Protein AF-A0A1Y5JYN0-F1 (afdb_monomer)

Mean predicted aligned error: 6.88 Å

Secondary structure (DSSP, 8-state):
-EEEETTEEEEEEETTEEEEEEEETTEEEEEE-----

Foldseek 3Di:
DDDPDVQKDWDDDDDPDIWIWGDDPNDIGTPDDPDDD

Radius of gyration: 10.46 Å; Cα contacts (8 Å, |Δi|>4): 54; chains: 1; bounding box: 24×19×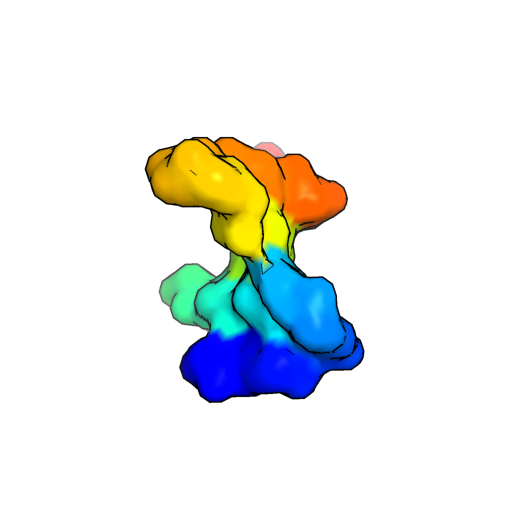25 Å

Nearest PDB structures (foldseek):
  5tsg-assembly1_C-2  TM=5.325E-01  e=8.479E+00  Geobacter metallireducens GS-15

Structure (mmCIF, N/CA/C/O backbone):
data_AF-A0A1Y5JYN0-F1
#
_entry.id   AF-A0A1Y5JYN0-F1
#
loop_
_atom_site.group_PDB
_atom_site.id
_atom_site.type_symbol
_atom_site.label_atom_id
_atom_site.label_alt_id
_atom_site.label_comp_id
_atom_site.label_asym_id
_atom_site.label_entity_id
_atom_site.label_seq_id
_atom_site.pdbx_PDB_ins_code
_atom_site.Cartn_x
_atom_site.Cartn_y
_atom_site.Cartn_z
_atom_site.occupancy
_atom_site.B_iso_or_equiv
_atom_site.auth_seq_id
_atom_site.auth_comp_id
_atom_site.auth_asym_id
_atom_site.auth_atom_id
_atom_site.pdbx_PDB_model_num
ATOM 1 N N . MET A 1 1 ? -1.776 -12.533 -1.999 1.00 60.00 1 MET A N 1
ATOM 2 C CA . MET A 1 1 ? -2.116 -11.652 -0.866 1.00 60.00 1 MET A CA 1
ATOM 3 C C . MET A 1 1 ? -1.472 -12.245 0.371 1.00 60.00 1 MET A C 1
ATOM 5 O O . MET A 1 1 ? -1.748 -13.398 0.671 1.00 60.00 1 MET A O 1
ATOM 9 N N . SER A 1 2 ? -0.545 -11.525 0.999 1.00 59.31 2 SER A N 1
ATOM 10 C CA . SER A 1 2 ? 0.145 -11.973 2.216 1.00 59.31 2 SER A CA 1
ATOM 11 C C . SER A 1 2 ? -0.134 -10.966 3.320 1.00 59.31 2 SER A C 1
ATOM 13 O O . SER A 1 2 ? -0.029 -9.767 3.070 1.00 59.31 2 SER A O 1
ATOM 15 N N . LEU A 1 3 ? -0.487 -11.450 4.510 1.00 58.59 3 LEU A N 1
ATOM 16 C CA . LEU A 1 3 ? -0.628 -10.620 5.706 1.00 58.59 3 LEU A CA 1
ATOM 17 C C . LEU 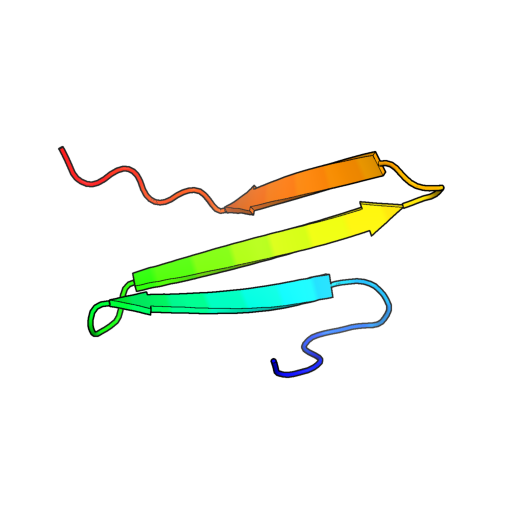A 1 3 ? 0.772 -10.183 6.150 1.00 58.59 3 LEU A C 1
ATOM 19 O O . LEU A 1 3 ? 1.651 -11.031 6.306 1.00 58.59 3 LEU A O 1
ATOM 23 N N . MET A 1 4 ? 0.995 -8.876 6.296 1.00 64.44 4 MET A N 1
ATOM 24 C CA . MET A 1 4 ? 2.2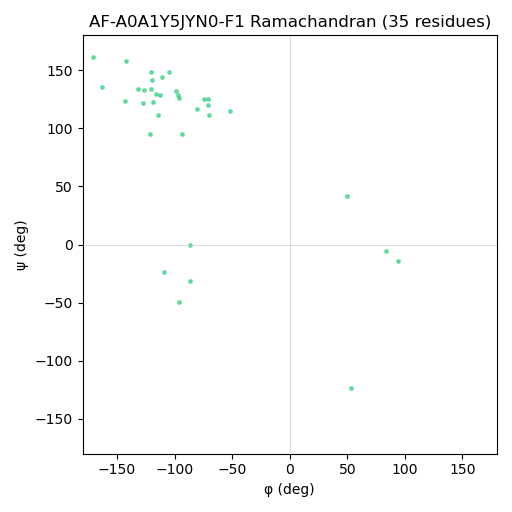74 -8.328 6.780 1.00 64.44 4 MET A CA 1
ATOM 25 C C . MET A 1 4 ? 2.160 -7.748 8.200 1.00 64.44 4 MET A C 1
ATOM 27 O O . MET A 1 4 ? 3.160 -7.704 8.909 1.00 64.44 4 MET A O 1
ATOM 31 N N . SER A 1 5 ? 0.958 -7.345 8.633 1.00 65.88 5 SER A N 1
ATOM 32 C CA . SER A 1 5 ? 0.538 -6.896 9.980 1.00 65.88 5 SER A CA 1
ATOM 33 C C . SER A 1 5 ? -1.003 -6.780 9.972 1.00 65.88 5 SER A C 1
ATOM 35 O O . SER A 1 5 ? -1.567 -6.715 8.877 1.00 65.88 5 SER A O 1
ATOM 37 N N . ASP A 1 6 ? -1.696 -6.763 11.121 1.00 70.88 6 ASP A N 1
ATOM 38 C CA . ASP A 1 6 ? -3.170 -6.621 11.170 1.00 70.88 6 ASP A CA 1
ATOM 39 C C . ASP A 1 6 ? -3.629 -5.395 10.351 1.00 70.88 6 ASP A C 1
ATOM 41 O O . ASP A 1 6 ? -3.262 -4.268 10.663 1.00 70.88 6 ASP A O 1
ATOM 45 N N . GLY A 1 7 ? -4.382 -5.623 9.266 1.00 77.88 7 GLY A N 1
ATOM 46 C CA . GLY A 1 7 ? -4.946 -4.576 8.395 1.00 77.88 7 GLY A CA 1
ATOM 47 C C . GLY A 1 7 ? -4.127 -4.180 7.155 1.00 77.88 7 GLY A C 1
ATOM 48 O O . 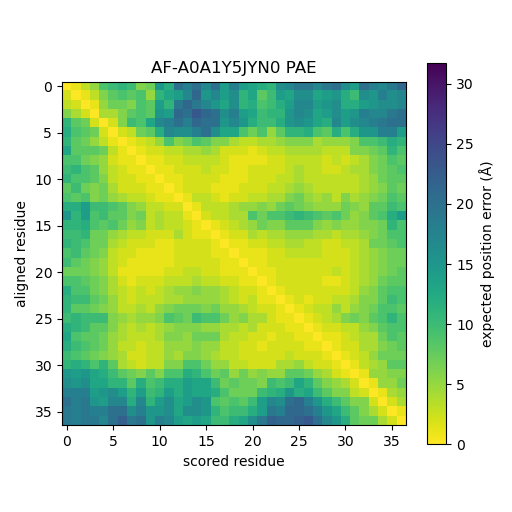GLY A 1 7 ? -4.686 -3.561 6.244 1.00 77.88 7 GLY A O 1
ATOM 49 N N . ILE A 1 8 ? -2.848 -4.574 7.063 1.00 85.19 8 ILE A N 1
ATOM 50 C CA . ILE A 1 8 ? -1.967 -4.216 5.936 1.00 85.19 8 ILE A CA 1
ATOM 51 C C . ILE A 1 8 ? -1.905 -5.339 4.897 1.00 85.19 8 ILE A C 1
ATOM 53 O O . ILE A 1 8 ? -1.565 -6.490 5.195 1.00 85.19 8 ILE A O 1
ATOM 57 N N . TRP A 1 9 ? -2.145 -4.965 3.642 1.00 86.12 9 TRP A N 1
ATOM 58 C CA . TRP A 1 9 ? -2.195 -5.860 2.494 1.00 86.12 9 TRP A CA 1
ATOM 59 C C . TRP A 1 9 ? -1.163 -5.481 1.439 1.00 86.12 9 TRP A C 1
ATOM 61 O O . TRP A 1 9 ? -0.843 -4.312 1.237 1.00 86.12 9 TRP A O 1
ATOM 71 N N . SER A 1 10 ? -0.668 -6.491 0.721 1.00 84.88 10 SER A N 1
ATOM 72 C CA . SER A 1 10 ? 0.229 -6.298 -0.418 1.00 84.88 10 SER A CA 1
ATOM 73 C C . SER A 1 10 ? -0.216 -7.117 -1.630 1.00 84.88 10 SER A C 1
ATOM 75 O O . SER A 1 10 ? -0.528 -8.314 -1.514 1.00 84.88 10 SER A O 1
ATOM 77 N N . ILE A 1 11 ? -0.222 -6.466 -2.796 1.00 87.06 11 ILE A N 1
ATOM 78 C CA . ILE A 1 11 ? -0.477 -7.074 -4.106 1.00 87.06 11 ILE A CA 1
ATOM 79 C C . ILE A 1 11 ? 0.734 -6.887 -5.019 1.00 87.06 11 ILE A C 1
ATOM 81 O O . ILE A 1 11 ? 1.397 -5.853 -5.003 1.00 87.06 11 ILE A O 1
ATOM 85 N N . THR A 1 12 ? 1.037 -7.910 -5.815 1.00 87.50 12 THR A N 1
ATOM 86 C CA . THR A 1 12 ? 2.088 -7.854 -6.840 1.00 87.50 12 THR A CA 1
ATOM 87 C C . THR A 1 12 ? 1.446 -7.517 -8.177 1.00 87.50 12 THR A C 1
ATOM 89 O O . THR A 1 12 ? 0.506 -8.200 -8.579 1.00 87.50 12 THR A O 1
ATOM 92 N N . VAL A 1 13 ? 1.942 -6.472 -8.840 1.00 84.31 13 VAL A N 1
ATOM 93 C CA . VAL A 1 13 ? 1.401 -5.996 -10.124 1.00 84.31 13 VAL A CA 1
ATOM 94 C C . VAL A 1 13 ? 2.202 -6.583 -11.287 1.00 84.31 13 VAL A C 1
ATOM 96 O O . VAL A 1 13 ? 1.618 -7.167 -12.195 1.00 84.31 13 VAL A O 1
ATOM 99 N N . HIS A 1 14 ? 3.538 -6.488 -11.241 1.00 82.94 14 HIS A N 1
ATOM 100 C CA . HIS A 1 14 ? 4.427 -7.072 -12.252 1.00 82.94 14 HIS A CA 1
ATOM 101 C C . HIS A 1 14 ? 5.878 -7.188 -11.753 1.00 82.94 14 HIS A C 1
ATOM 103 O O . HIS A 1 14 ? 6.422 -6.244 -11.189 1.00 82.94 14 HIS A O 1
ATOM 109 N N . GLY A 1 15 ? 6.552 -8.318 -11.988 1.00 82.44 15 GLY A N 1
ATOM 110 C CA . GLY A 1 15 ? 7.932 -8.518 -11.521 1.00 82.44 15 GLY A CA 1
ATOM 111 C C . GLY A 1 15 ? 8.083 -8.261 -10.013 1.00 82.44 15 GLY A C 1
ATOM 112 O O . GLY A 1 15 ? 7.368 -8.860 -9.210 1.00 82.44 15 GLY A O 1
ATOM 113 N N . ASN A 1 16 ? 8.985 -7.348 -9.634 1.00 81.12 16 ASN A N 1
ATOM 114 C CA . ASN A 1 16 ? 9.205 -6.941 -8.239 1.00 81.12 16 ASN A CA 1
ATOM 115 C C . ASN A 1 16 ? 8.281 -5.804 -7.760 1.00 81.12 16 ASN A C 1
ATOM 117 O O . ASN A 1 16 ? 8.357 -5.424 -6.593 1.00 81.12 16 ASN A O 1
ATOM 121 N N . TRP A 1 17 ? 7.398 -5.285 -8.618 1.00 83.00 17 TRP A N 1
ATOM 122 C CA . TRP A 1 17 ? 6.486 -4.197 -8.276 1.00 83.00 17 TRP A CA 1
ATOM 123 C C . TRP A 1 17 ? 5.389 -4.661 -7.323 1.00 83.00 17 TRP A C 1
ATOM 125 O O .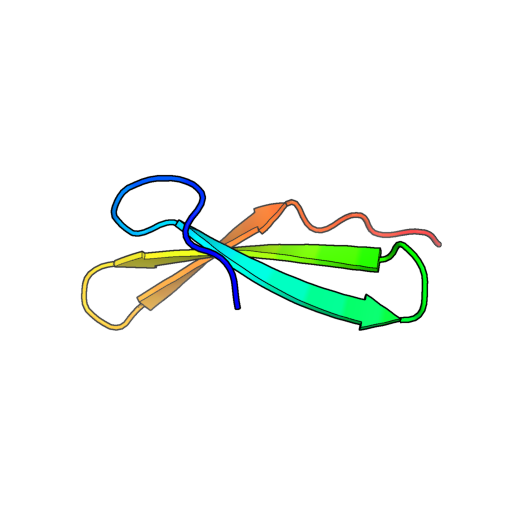 TRP A 1 17 ? 4.583 -5.542 -7.656 1.00 83.00 17 TRP A O 1
ATOM 135 N N . ARG A 1 18 ? 5.344 -4.040 -6.140 1.00 85.69 18 ARG A N 1
ATOM 136 C CA . ARG A 1 18 ? 4.350 -4.313 -5.099 1.00 85.69 18 ARG A CA 1
ATOM 137 C C . ARG A 1 18 ? 3.663 -3.030 -4.666 1.00 85.69 18 ARG A C 1
ATOM 139 O O . ARG A 1 18 ? 4.324 -2.047 -4.358 1.00 85.69 18 ARG A O 1
ATOM 146 N N . ILE A 1 19 ? 2.341 -3.089 -4.580 1.00 87.19 19 ILE A N 1
ATOM 147 C CA . ILE A 1 19 ? 1.541 -2.056 -3.925 1.00 87.19 19 ILE A CA 1
ATOM 148 C C . ILE A 1 19 ? 1.219 -2.560 -2.526 1.00 87.19 19 ILE A C 1
ATOM 150 O O . ILE A 1 19 ? 0.770 -3.701 -2.365 1.00 87.19 19 ILE A O 1
ATOM 154 N N . THR A 1 20 ? 1.435 -1.703 -1.534 1.00 89.88 20 THR A N 1
ATOM 155 C CA . THR A 1 20 ? 1.056 -1.958 -0.144 1.00 89.88 20 THR A CA 1
ATOM 156 C C . THR A 1 20 ? 0.004 -0.941 0.266 1.00 89.88 20 THR A C 1
ATOM 158 O O . THR A 1 20 ? 0.181 0.263 0.065 1.00 89.88 20 THR A O 1
ATOM 161 N N . PHE A 1 21 ? -1.098 -1.424 0.823 1.00 88.88 21 PHE A N 1
ATOM 162 C CA . PHE A 1 21 ? -2.225 -0.596 1.221 1.00 88.88 21 PHE A CA 1
ATOM 163 C C . PHE A 1 21 ? -2.837 -1.092 2.525 1.00 88.88 21 PHE A C 1
ATOM 165 O O . PHE A 1 21 ? -2.699 -2.256 2.904 1.00 88.88 21 PHE A O 1
ATOM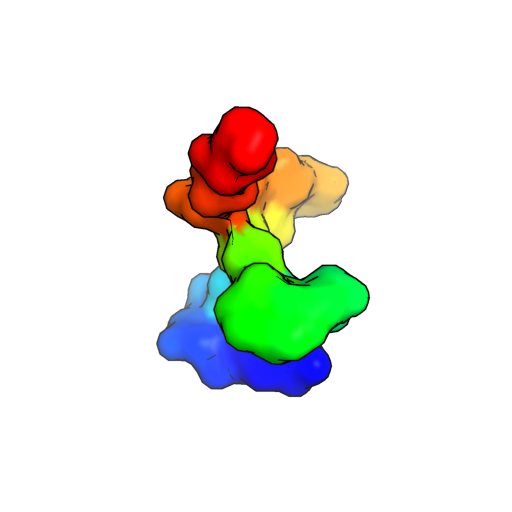 172 N N . GLU A 1 22 ? -3.536 -0.188 3.188 1.00 90.69 22 GLU A N 1
ATOM 173 C CA . GLU A 1 22 ? -4.333 -0.470 4.370 1.00 90.69 22 GLU A CA 1
ATOM 174 C C . GLU A 1 22 ? -5.814 -0.317 4.029 1.00 90.69 22 GLU A C 1
ATOM 176 O O . GLU A 1 22 ? -6.196 0.548 3.231 1.00 90.69 22 GLU A O 1
ATOM 181 N N . PHE A 1 23 ? -6.646 -1.169 4.624 1.00 86.19 23 PHE A N 1
ATOM 182 C CA . PHE A 1 23 ? -8.096 -1.064 4.514 1.00 86.19 23 PHE A CA 1
ATOM 183 C C . PHE A 1 23 ? -8.689 -0.745 5.883 1.00 86.19 23 PHE A C 1
ATOM 185 O O . PHE A 1 23 ? -8.661 -1.587 6.780 1.00 86.19 23 PHE A O 1
ATOM 192 N N . ILE A 1 24 ? -9.228 0.464 6.024 1.00 86.75 24 ILE A N 1
ATOM 193 C CA . ILE A 1 24 ? -9.778 0.980 7.281 1.00 86.75 24 ILE A CA 1
ATOM 194 C C . ILE A 1 24 ? -11.193 1.472 6.997 1.00 86.75 24 ILE A C 1
ATOM 196 O O . ILE A 1 24 ? -11.389 2.323 6.131 1.00 86.75 24 ILE A O 1
ATOM 200 N N . ASP A 1 25 ? -12.182 0.918 7.701 1.00 87.12 25 ASP A N 1
ATOM 201 C CA . ASP A 1 25 ? -13.583 1.365 7.669 1.00 87.12 25 ASP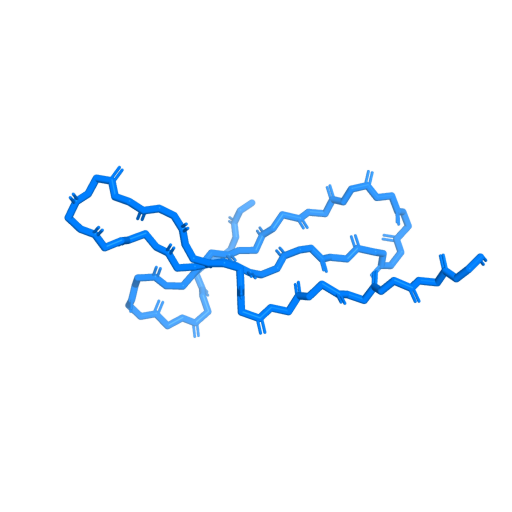 A CA 1
ATOM 202 C C . ASP A 1 25 ? -14.176 1.546 6.256 1.00 87.12 25 ASP A C 1
ATOM 204 O O . ASP A 1 25 ? -14.875 2.514 5.960 1.00 87.12 25 ASP A O 1
ATOM 208 N N . GLY A 1 26 ? -13.885 0.614 5.343 1.00 86.38 26 GLY A N 1
ATOM 209 C CA . GLY A 1 26 ? -14.391 0.667 3.966 1.00 86.38 26 GLY A CA 1
ATOM 210 C C . GLY A 1 26 ? -13.567 1.539 3.013 1.00 86.38 26 GLY A C 1
ATOM 211 O O . GLY A 1 26 ? -13.838 1.552 1.812 1.00 86.38 26 GLY A O 1
ATOM 212 N N . SER A 1 27 ? -12.559 2.243 3.527 1.00 85.44 27 SER A N 1
ATOM 213 C CA . SER A 1 27 ? -11.671 3.126 2.772 1.00 85.44 27 SER A CA 1
ATOM 214 C C . SER A 1 27 ? -10.300 2.489 2.574 1.00 85.44 27 SER A C 1
ATOM 216 O O . SER A 1 27 ? -9.820 1.714 3.400 1.00 85.44 27 SER A O 1
ATOM 218 N N . THR A 1 28 ? -9.664 2.805 1.446 1.00 87.50 28 THR A N 1
ATOM 219 C CA . THR A 1 28 ? -8.356 2.248 1.077 1.00 87.50 28 THR A CA 1
ATOM 220 C C . THR A 1 28 ? -7.300 3.342 1.093 1.00 87.50 28 THR A C 1
ATOM 222 O O . THR A 1 28 ? -7.474 4.375 0.447 1.00 87.50 28 THR A O 1
ATOM 225 N N . TYR A 1 29 ? -6.197 3.100 1.797 1.00 87.50 29 TYR A N 1
ATOM 226 C CA . 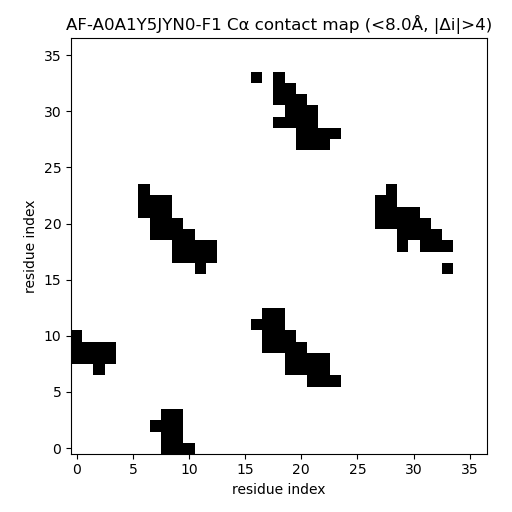TYR A 1 29 ? -5.081 4.036 1.916 1.00 87.50 29 TYR A CA 1
ATOM 227 C C . TYR A 1 29 ? -3.821 3.396 1.347 1.00 87.50 29 TYR A C 1
ATOM 229 O O . TYR A 1 29 ? -3.409 2.321 1.782 1.00 87.50 29 TYR A O 1
ATOM 237 N N . ILE A 1 30 ? -3.210 4.041 0.355 1.00 85.94 30 ILE A N 1
ATOM 238 C CA . ILE A 1 30 ? -1.966 3.548 -0.239 1.00 85.94 30 ILE A CA 1
ATOM 239 C C . ILE A 1 30 ? -0.813 3.959 0.675 1.00 85.94 30 ILE A C 1
ATOM 241 O O . ILE A 1 30 ? -0.563 5.146 0.867 1.00 85.94 30 ILE A O 1
ATOM 245 N N . LEU A 1 31 ? -0.127 2.967 1.242 1.00 81.75 31 LEU A N 1
ATOM 246 C CA . LEU A 1 31 ? 1.002 3.180 2.150 1.00 81.75 31 LEU A CA 1
ATOM 247 C C . LEU A 1 31 ? 2.320 3.325 1.392 1.00 81.75 31 LEU A C 1
ATOM 249 O O . LEU A 1 31 ? 3.212 4.039 1.838 1.00 81.75 31 LEU A O 1
ATOM 253 N N . ASN A 1 32 ? 2.443 2.647 0.249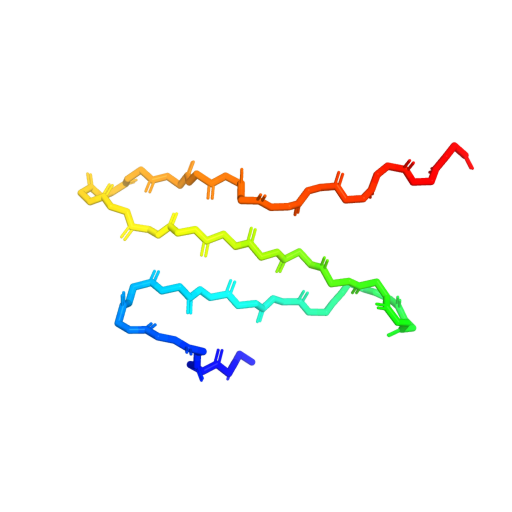 1.00 74.31 32 ASN A N 1
ATOM 254 C CA . ASN A 1 32 ? 3.577 2.822 -0.642 1.00 74.31 32 ASN A CA 1
ATOM 255 C C . ASN A 1 32 ? 3.116 2.721 -2.097 1.00 74.31 32 ASN A C 1
ATOM 257 O O . ASN A 1 32 ? 2.520 1.719 -2.505 1.00 74.31 32 ASN A O 1
ATOM 261 N N . TYR A 1 33 ? 3.403 3.773 -2.853 1.00 67.19 33 TYR A N 1
ATOM 262 C CA . TYR A 1 33 ? 3.288 3.816 -4.300 1.00 67.19 33 TYR A CA 1
ATOM 263 C C . TYR A 1 33 ? 4.681 4.158 -4.806 1.00 67.19 33 TYR A C 1
ATOM 265 O O . TYR A 1 33 ? 5.084 5.320 -4.798 1.00 67.19 33 TYR A O 1
ATOM 273 N N . GLU A 1 34 ? 5.459 3.139 -5.154 1.00 62.38 34 GLU A N 1
ATOM 274 C CA . GLU A 1 34 ? 6.671 3.397 -5.914 1.00 62.38 34 GLU A CA 1
ATOM 275 C C . GLU A 1 34 ? 6.190 3.830 -7.308 1.00 62.38 34 GLU A C 1
ATOM 277 O O . GLU A 1 34 ? 5.527 3.089 -8.028 1.00 62.38 34 GLU A O 1
ATOM 282 N N . ASP A 1 35 ? 6.400 5.094 -7.640 1.00 54.78 35 ASP A N 1
ATOM 283 C CA . ASP A 1 35 ? 6.241 5.599 -8.995 1.00 54.78 35 ASP A CA 1
ATOM 284 C C . ASP A 1 35 ? 7.633 5.514 -9.620 1.00 54.78 35 ASP A C 1
ATOM 286 O O . ASP A 1 35 ? 8.486 6.375 -9.382 1.00 54.78 35 ASP A O 1
ATOM 290 N N . TYR A 1 36 ? 7.928 4.430 -10.344 1.00 53.97 36 TYR A N 1
ATOM 291 C CA . TYR A 1 36 ? 8.971 4.565 -11.357 1.00 53.97 36 TYR A CA 1
ATOM 292 C C . TYR A 1 36 ? 8.357 5.337 -12.507 1.00 53.97 36 TYR A C 1
ATOM 294 O O . TYR A 1 36 ? 7.337 4.917 -13.054 1.00 53.97 36 TYR A O 1
ATOM 302 N N . HIS A 1 37 ? 9.026 6.428 -12.856 1.00 65.50 37 HIS A N 1
ATOM 303 C CA . HIS A 1 37 ? 8.788 7.154 -14.093 1.00 65.50 37 HIS A CA 1
ATOM 304 C C . HIS A 1 37 ? 8.970 6.244 -15.315 1.00 65.50 37 HIS A C 1
ATOM 306 O O . HIS A 1 37 ? 9.841 5.339 -15.257 1.00 65.50 37 HIS A O 1
#

pLDDT: mean 78.29, std 11.28, range [53.97, 90.69]

Sequence (37 aa):
MSLMSDGIWSITVHGNWRITFEFIDGSTYILNYEDYH

Solvent-accessible surface area (backbone atoms only — not comparable to full-atom values): 2484 Å² total; per-residue (Å²): 124,54,86,81,51,98,61,37,41,42,47,76,80,54,92,89,44,58,45,34,33,35,65,54,97,94,42,80,45,78,76,42,78,84,78,80,130